Protein AF-A0A257MMM6-F1 (afdb_monomer)

Radius of gyration: 11.91 Å; Cα contacts (8 Å, |Δi|>4): 119; chains: 1; bounding box: 22×25×30 Å

pLDDT: mean 95.86, std 5.11, range [63.22, 98.44]

Sequence (60 aa):
MAVREELIAAARGEVEVDLLLAGGRLANVLSGEVYRADVAVHRGRIVGFECSSAGRVLEL

Foldseek 3Di:
DPPVVVLQCFLVQVDAFAEKEAFDQDQDPVVRDTDTWIFTHHPNDTSYTDHPHYPYYDYD

Mean predicted aligned error: 2.73 Å

Secondary structure (DSSP, 8-state):
--HHHHHHHHHTTSS-BSEEEES-EEE-TTT--EEE--EEEETTEEEESS-S-BS-EEE-

Nearest PDB structures (foldseek):
  3t81-assembly1_B  TM=9.178E-01  e=6.292E-04  Agrobacterium fabrum str. C58
  3t8l-assembly1_A  TM=8.807E-01  e=3.118E-03  Agrobacterium fabrum str. C58
  8je0-assembly1_C  TM=8.956E-01  e=2.041E-02  Klebsiella sp. PCX
  1xrt-assembly2_B  TM=6.779E-01  e=8.746E-01  Aquifex aeolicus
  1wfr-assembly1_A  TM=2.976E-01  e=2.484E+00  Thermus thermophilus HB8

Structure (mmCIF, N/CA/C/O backbone):
data_AF-A0A257MMM6-F1
#
_entry.id   AF-A0A257MMM6-F1
#
loop_
_atom_site.group_PDB
_atom_site.id
_atom_site.type_symbol
_atom_site.label_atom_id
_atom_site.label_alt_id
_atom_site.label_comp_id
_atom_site.label_asym_id
_atom_site.label_entity_id
_atom_site.label_seq_id
_atom_site.pdbx_PDB_ins_code
_atom_site.Cartn_x
_atom_site.Cartn_y
_atom_site.Cartn_z
_atom_site.occupancy
_atom_site.B_iso_or_equiv
_atom_site.auth_seq_id
_atom_site.auth_comp_id
_atom_site.auth_asym_id
_atom_site.auth_atom_id
_atom_site.pdbx_PDB_model_num
ATOM 1 N N . MET A 1 1 ? -11.463 10.271 15.404 1.00 63.22 1 MET A N 1
ATOM 2 C CA . MET A 1 1 ? -10.128 10.501 14.824 1.00 63.22 1 MET A CA 1
ATOM 3 C C . MET A 1 1 ? -10.319 11.220 13.500 1.00 63.22 1 MET A C 1
ATOM 5 O O . MET A 1 1 ? -11.2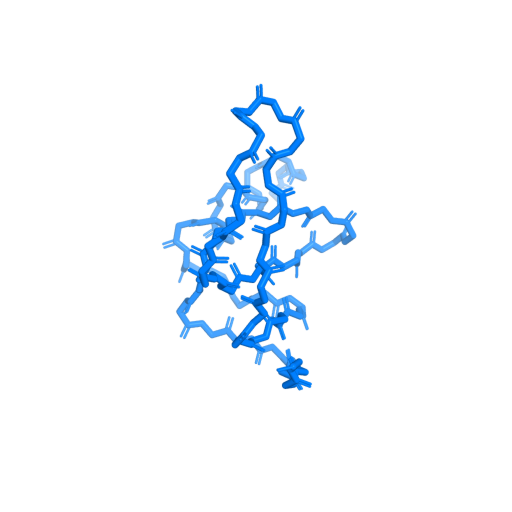87 10.905 12.810 1.00 63.22 1 MET A O 1
ATOM 9 N N . ALA A 1 2 ? -9.499 12.213 13.162 1.00 83.12 2 ALA A N 1
ATOM 10 C CA . ALA A 1 2 ? -9.597 12.834 11.843 1.00 83.12 2 ALA A CA 1
ATOM 11 C C . ALA A 1 2 ? -9.198 11.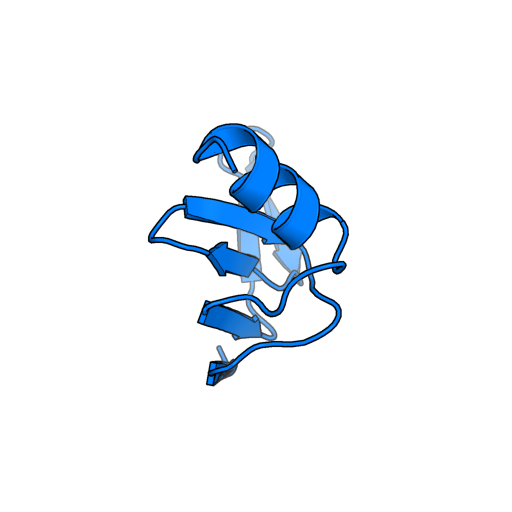811 10.763 1.00 83.12 2 ALA A C 1
ATOM 13 O O . ALA A 1 2 ? -8.294 11.009 10.981 1.00 83.12 2 ALA A O 1
ATOM 14 N N . VAL A 1 3 ? -9.817 11.859 9.577 1.00 85.50 3 VAL A N 1
ATOM 15 C CA . VAL A 1 3 ? -9.524 10.914 8.472 1.00 85.50 3 VAL A CA 1
ATOM 16 C C . VAL A 1 3 ? -8.021 10.845 8.162 1.00 85.50 3 VAL A C 1
ATOM 18 O O . VAL A 1 3 ? -7.488 9.787 7.849 1.00 85.50 3 VAL A O 1
ATOM 21 N N . ARG A 1 4 ? -7.302 11.969 8.290 1.00 92.94 4 ARG A N 1
ATOM 22 C CA . ARG A 1 4 ? -5.848 12.021 8.090 1.00 92.94 4 ARG A CA 1
ATOM 23 C C . ARG A 1 4 ? -5.076 11.204 9.125 1.00 92.94 4 ARG A C 1
ATOM 25 O O . ARG A 1 4 ? -4.152 10.498 8.748 1.00 92.94 4 ARG A O 1
ATOM 32 N N . GLU A 1 5 ? -5.431 11.325 10.397 1.00 95.69 5 GLU A N 1
ATOM 33 C CA . GLU A 1 5 ? -4.776 10.607 11.495 1.00 95.69 5 GLU A CA 1
ATOM 34 C C . GLU A 1 5 ? -4.965 9.094 11.338 1.00 95.69 5 GLU A C 1
ATOM 36 O O . GLU A 1 5 ? -4.017 8.346 11.548 1.00 95.69 5 GLU A O 1
ATOM 41 N N . GLU A 1 6 ? -6.141 8.658 10.869 1.00 95.12 6 GLU A N 1
ATOM 42 C CA . GLU A 1 6 ? -6.425 7.247 10.559 1.00 95.12 6 GLU A CA 1
ATOM 43 C C . GLU A 1 6 ? -5.527 6.706 9.460 1.00 95.12 6 GLU A C 1
ATOM 45 O O . GLU A 1 6 ? -4.915 5.657 9.625 1.00 95.12 6 GLU A O 1
ATOM 50 N N . LEU A 1 7 ? -5.397 7.449 8.360 1.00 96.56 7 LEU A N 1
ATOM 51 C CA . LEU A 1 7 ? -4.531 7.049 7.255 1.00 96.56 7 LEU A CA 1
ATOM 52 C C . LEU A 1 7 ? -3.065 6.957 7.687 1.00 96.56 7 LEU A C 1
ATOM 54 O O . LEU A 1 7 ? -2.357 6.066 7.231 1.00 96.56 7 LEU A O 1
ATOM 58 N N . ILE A 1 8 ? -2.611 7.851 8.570 1.00 96.44 8 ILE A N 1
ATOM 59 C CA . ILE A 1 8 ? -1.243 7.795 9.095 1.00 96.44 8 ILE A CA 1
ATOM 60 C C . ILE A 1 8 ? -1.082 6.597 10.042 1.00 96.44 8 ILE A C 1
ATOM 62 O O . ILE A 1 8 ? -0.079 5.900 9.952 1.00 96.44 8 ILE A O 1
ATOM 66 N N . ALA A 1 9 ? -2.046 6.327 10.923 1.00 96.69 9 ALA A N 1
ATOM 67 C CA . ALA A 1 9 ? -1.992 5.166 11.813 1.00 96.69 9 ALA A CA 1
ATOM 68 C C . ALA A 1 9 ? -1.981 3.843 11.022 1.00 96.69 9 ALA A C 1
ATOM 70 O O . ALA A 1 9 ? -1.170 2.963 11.304 1.00 96.69 9 ALA A O 1
ATOM 71 N N . ALA A 1 10 ? -2.801 3.744 9.972 1.00 96.88 10 ALA A N 1
ATOM 72 C CA . ALA A 1 10 ? -2.798 2.622 9.035 1.00 96.88 10 ALA A CA 1
ATOM 73 C C . ALA A 1 10 ? -1.446 2.479 8.313 1.00 96.88 10 ALA A C 1
ATOM 75 O O . ALA A 1 10 ? -0.886 1.389 8.266 1.00 96.88 10 ALA A O 1
ATOM 76 N N . ALA A 1 11 ? -0.864 3.584 7.829 1.00 96.62 11 ALA A N 1
ATOM 77 C CA . ALA A 1 11 ? 0.471 3.584 7.221 1.00 96.62 11 ALA A CA 1
ATOM 78 C C . ALA A 1 11 ? 1.578 3.128 8.190 1.00 96.62 11 ALA A C 1
ATOM 80 O O . ALA A 1 11 ? 2.560 2.526 7.766 1.00 96.62 11 ALA A O 1
ATOM 81 N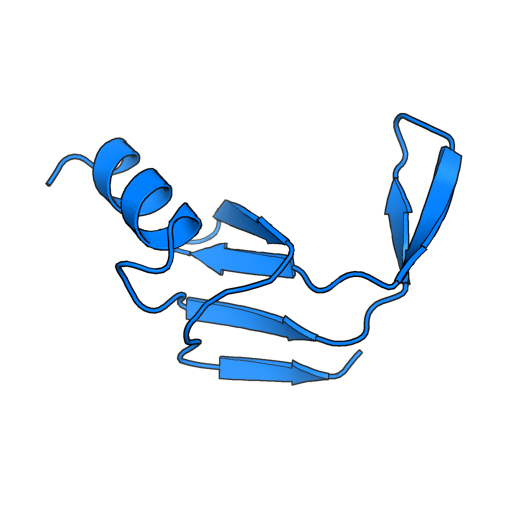 N . ARG A 1 12 ? 1.427 3.401 9.494 1.00 96.25 12 ARG A N 1
ATOM 82 C CA . ARG A 1 12 ? 2.343 2.930 10.548 1.00 96.25 12 ARG A CA 1
ATOM 83 C C . ARG A 1 12 ? 2.087 1.481 10.978 1.00 96.25 12 ARG A C 1
ATOM 85 O O . ARG A 1 12 ? 2.844 0.961 11.791 1.00 96.25 12 ARG A O 1
ATOM 92 N N . GLY A 1 13 ? 1.034 0.838 10.470 1.00 95.56 13 GLY A N 1
ATOM 93 C CA . GLY A 1 13 ? 0.637 -0.513 10.868 1.00 95.56 13 GLY A CA 1
ATOM 94 C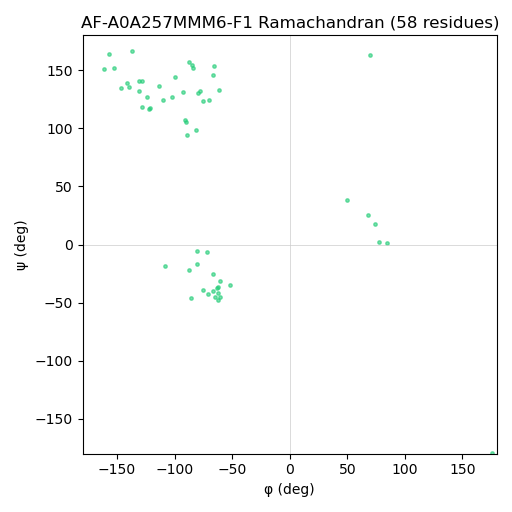 C . GLY A 1 13 ? -0.010 -0.600 12.254 1.00 95.56 13 GLY A C 1
ATOM 95 O O . GLY A 1 13 ? -0.086 -1.685 12.827 1.00 95.56 13 GLY A O 1
ATOM 96 N N . GLU A 1 14 ? -0.471 0.523 12.806 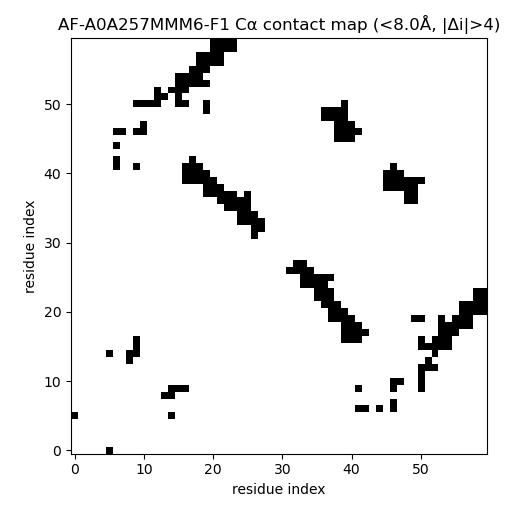1.00 96.56 14 GLU A N 1
ATOM 97 C CA . GLU A 1 14 ? -1.201 0.571 14.083 1.00 96.56 14 GLU A CA 1
ATOM 98 C C . GLU A 1 14 ? -2.681 0.204 13.922 1.00 96.56 14 GLU A C 1
ATOM 100 O O . GLU A 1 14 ? -3.374 -0.072 14.900 1.00 96.56 14 GLU A O 1
ATOM 105 N N . VAL A 1 15 ? -3.170 0.232 12.683 1.00 95.19 15 VAL A N 1
ATOM 106 C CA . VAL A 1 15 ? -4.535 -0.117 12.299 1.00 95.19 15 VAL A CA 1
ATOM 107 C C . VAL A 1 15 ? -4.458 -1.086 11.126 1.00 95.19 15 VAL A C 1
ATOM 109 O O . VAL A 1 15 ? -3.622 -0.917 10.238 1.00 95.19 15 VAL A O 1
ATOM 112 N N . GLU A 1 16 ? -5.337 -2.084 11.128 1.00 97.50 16 GLU A N 1
ATOM 113 C CA . GLU A 1 16 ? -5.505 -3.010 10.009 1.00 97.50 16 GLU A CA 1
ATOM 114 C C . GLU A 1 16 ? -5.955 -2.264 8.748 1.00 97.50 16 GLU A C 1
ATOM 116 O O . GLU A 1 16 ? -6.877 -1.446 8.800 1.00 97.50 16 GLU A O 1
ATOM 121 N N . VAL A 1 17 ? -5.313 -2.552 7.612 1.00 98.19 17 VAL A N 1
ATOM 122 C CA . VAL A 1 17 ? -5.706 -1.969 6.323 1.00 98.19 17 VAL A CA 1
ATOM 123 C C . VAL A 1 17 ? -6.832 -2.773 5.675 1.00 98.19 17 VAL A C 1
ATOM 125 O O . VAL A 1 17 ? -6.959 -3.980 5.879 1.00 98.19 17 VAL A O 1
ATOM 128 N N . ASP A 1 18 ? -7.632 -2.127 4.830 1.00 98.25 18 ASP A N 1
ATOM 129 C CA . ASP A 1 18 ? -8.741 -2.803 4.146 1.00 98.25 18 ASP A CA 1
ATOM 130 C C . ASP A 1 18 ? -8.252 -3.859 3.132 1.00 98.25 18 ASP A C 1
ATOM 132 O O . ASP A 1 18 ? -8.852 -4.929 2.996 1.00 98.25 18 ASP A O 1
ATOM 136 N N . LEU A 1 19 ? -7.181 -3.553 2.387 1.00 98.44 19 LEU A N 1
ATOM 137 C CA . LEU A 1 19 ? -6.672 -4.388 1.296 1.00 98.44 19 LEU A CA 1
ATOM 138 C C . LEU A 1 19 ? -5.147 -4.312 1.178 1.00 98.44 19 LEU A C 1
ATOM 140 O O . LEU A 1 19 ? -4.578 -3.222 1.118 1.00 98.44 19 LEU A O 1
ATOM 144 N N . LEU A 1 20 ? -4.518 -5.474 1.021 1.00 98.44 20 LEU A N 1
ATOM 145 C CA . LEU A 1 20 ? -3.143 -5.617 0.557 1.00 98.44 20 LEU A CA 1
ATOM 146 C C . LEU A 1 20 ? -3.126 -6.229 -0.848 1.00 98.44 20 LEU A C 1
ATOM 148 O O . LEU A 1 20 ? -3.668 -7.311 -1.072 1.00 98.44 20 LEU A O 1
ATOM 152 N N . LEU A 1 21 ? -2.494 -5.535 -1.789 1.00 98.31 21 LEU A N 1
ATOM 153 C CA . LEU A 1 21 ? -2.106 -6.086 -3.084 1.00 98.31 21 LEU A CA 1
ATOM 154 C C . LEU A 1 21 ? -0.697 -6.665 -2.942 1.00 98.31 21 LEU A C 1
ATOM 156 O O . LEU A 1 21 ? 0.254 -5.892 -2.839 1.00 98.31 21 LEU A O 1
ATOM 160 N N . ALA A 1 22 ? -0.572 -7.986 -2.895 1.00 97.81 22 ALA A N 1
ATOM 161 C CA . ALA A 1 22 ? 0.673 -8.676 -2.574 1.00 97.81 22 ALA A CA 1
ATOM 162 C C . ALA A 1 22 ? 1.400 -9.182 -3.830 1.00 97.81 22 ALA A C 1
ATOM 164 O O . ALA A 1 22 ? 0.774 -9.599 -4.804 1.00 97.81 22 ALA A O 1
ATOM 165 N N . GLY A 1 23 ? 2.734 -9.142 -3.812 1.00 95.88 23 GLY A N 1
ATOM 166 C CA . GLY A 1 23 ? 3.607 -9.775 -4.804 1.00 95.88 23 GLY A CA 1
ATOM 167 C C . GLY A 1 23 ? 3.750 -9.047 -6.145 1.00 95.88 23 GLY A C 1
ATOM 168 O O . GLY A 1 23 ? 4.471 -9.527 -7.026 1.00 95.88 23 GLY A O 1
ATOM 169 N N . GLY A 1 24 ? 3.123 -7.879 -6.300 1.00 96.62 24 GLY A N 1
ATOM 170 C CA . GLY A 1 24 ? 3.035 -7.159 -7.568 1.00 96.62 24 GLY A CA 1
ATOM 171 C C . GLY A 1 24 ? 4.371 -6.639 -8.117 1.00 96.62 24 GLY A C 1
ATOM 172 O O . GLY A 1 24 ? 5.318 -6.329 -7.392 1.00 96.62 24 GLY A O 1
ATOM 173 N N . ARG A 1 25 ? 4.437 -6.490 -9.447 1.00 97.88 25 ARG A N 1
ATOM 174 C CA . ARG A 1 25 ? 5.483 -5.728 -10.156 1.00 97.88 25 ARG A CA 1
ATOM 175 C C . ARG A 1 25 ? 5.027 -4.273 -10.279 1.00 97.88 25 ARG A C 1
ATOM 177 O O . ARG A 1 25 ? 4.295 -3.928 -11.205 1.00 97.88 25 ARG A O 1
ATOM 184 N N . LEU A 1 26 ? 5.447 -3.431 -9.342 1.00 96.81 26 LEU A N 1
ATOM 185 C CA . LEU A 1 26 ? 5.095 -2.019 -9.295 1.00 96.81 26 LEU A CA 1
ATOM 186 C C . LEU A 1 26 ? 5.881 -1.230 -10.347 1.00 96.81 26 LEU A C 1
ATOM 188 O O . LEU A 1 26 ? 7.111 -1.234 -10.343 1.00 96.81 26 LEU A O 1
ATOM 192 N N . ALA A 1 27 ? 5.164 -0.529 -11.224 1.00 97.38 27 ALA A N 1
ATOM 193 C CA . ALA A 1 27 ? 5.742 0.429 -12.157 1.00 97.38 27 ALA A CA 1
ATOM 194 C C . ALA A 1 27 ? 5.756 1.827 -11.526 1.00 97.38 27 ALA A C 1
ATOM 196 O O . ALA A 1 27 ? 4.716 2.479 -11.403 1.00 97.38 27 ALA A O 1
ATOM 197 N N . ASN A 1 28 ? 6.935 2.304 -11.137 1.00 97.25 28 ASN A N 1
ATOM 198 C CA . ASN A 1 28 ? 7.113 3.672 -10.680 1.00 97.25 28 ASN A CA 1
ATOM 199 C C . ASN A 1 28 ? 7.242 4.592 -11.898 1.00 97.25 28 ASN A C 1
ATOM 201 O O . ASN A 1 28 ? 8.309 4.733 -12.483 1.00 97.25 28 ASN A O 1
ATOM 205 N N . VAL A 1 29 ? 6.144 5.243 -12.278 1.00 97.50 29 VAL A N 1
ATOM 206 C CA . VAL A 1 29 ? 6.100 6.140 -13.447 1.00 97.50 29 VAL A CA 1
ATOM 207 C C . VAL A 1 29 ? 6.838 7.469 -13.245 1.00 97.50 29 VAL A C 1
ATOM 209 O O . VAL A 1 29 ? 6.969 8.232 -14.198 1.00 97.50 29 VAL A O 1
ATOM 212 N N . LEU A 1 30 ? 7.320 7.753 -12.029 1.00 97.88 30 LEU A N 1
ATOM 213 C CA . LEU A 1 30 ? 8.171 8.909 -11.756 1.00 97.88 30 LEU A CA 1
ATOM 214 C C . LEU A 1 30 ? 9.648 8.593 -12.036 1.00 97.88 30 LEU A C 1
ATOM 216 O O . LEU A 1 30 ? 10.312 9.394 -12.686 1.00 97.88 30 LEU A O 1
ATOM 220 N N . SER A 1 31 ? 10.159 7.445 -11.569 1.00 97.50 31 SER A N 1
ATOM 221 C CA . SER A 1 31 ? 11.552 7.027 -11.824 1.00 97.50 31 SER A CA 1
ATOM 222 C C . SER A 1 31 ? 11.732 6.243 -13.129 1.00 97.50 31 SER A C 1
ATOM 224 O O . SER A 1 31 ? 12.833 6.193 -13.668 1.00 97.50 31 SER A O 1
ATOM 226 N N . GLY A 1 32 ? 10.661 5.637 -13.647 1.00 98.06 32 GLY A N 1
ATOM 227 C CA . GLY A 1 32 ? 10.684 4.725 -14.793 1.00 98.06 32 GLY A CA 1
ATOM 228 C C . GLY A 1 32 ? 11.030 3.273 -14.440 1.00 98.06 32 GLY A C 1
ATOM 229 O O . GLY A 1 32 ? 11.092 2.428 -15.331 1.00 98.06 32 GLY A O 1
ATOM 230 N N . GLU A 1 33 ? 11.252 2.958 -13.163 1.00 98.31 33 GLU A N 1
ATOM 231 C CA . GLU A 1 33 ? 11.638 1.617 -12.718 1.00 98.31 33 GLU A CA 1
ATOM 232 C C . GLU A 1 33 ? 10.430 0.695 -12.525 1.00 98.31 33 GLU A C 1
ATOM 234 O O . GLU A 1 33 ? 9.332 1.125 -12.163 1.00 98.31 33 GLU A O 1
ATOM 239 N N . VAL A 1 34 ? 10.659 -0.608 -12.706 1.00 98.25 34 VAL A N 1
ATOM 240 C CA . VAL A 1 34 ? 9.697 -1.657 -12.353 1.00 98.25 34 VAL A CA 1
ATOM 241 C C . VAL A 1 34 ? 10.341 -2.600 -11.348 1.00 98.25 34 VAL A C 1
ATOM 243 O O . VAL A 1 34 ? 11.314 -3.278 -11.677 1.00 98.25 34 VAL A O 1
ATOM 246 N N . TYR A 1 35 ? 9.781 -2.685 -10.145 1.00 97.62 35 TYR A N 1
ATOM 247 C CA . TYR A 1 35 ? 10.313 -3.507 -9.054 1.00 97.62 35 TYR A CA 1
ATOM 248 C C . TYR A 1 35 ? 9.199 -4.254 -8.316 1.00 97.62 35 TYR A C 1
ATOM 250 O O . TYR A 1 35 ? 8.018 -3.991 -8.532 1.00 97.62 35 TYR A O 1
ATOM 258 N N . ARG A 1 36 ? 9.554 -5.248 -7.494 1.00 97.31 36 ARG A N 1
ATOM 259 C CA . ARG A 1 36 ? 8.566 -5.957 -6.670 1.00 97.31 36 ARG A CA 1
ATOM 260 C C . ARG A 1 36 ? 8.219 -5.140 -5.435 1.00 97.31 36 ARG A C 1
ATOM 262 O O . ARG A 1 36 ? 9.131 -4.710 -4.737 1.00 97.31 36 ARG A O 1
ATOM 269 N N . ALA A 1 37 ? 6.930 -4.966 -5.179 1.00 97.56 37 ALA A N 1
ATOM 270 C CA . ALA A 1 37 ? 6.428 -4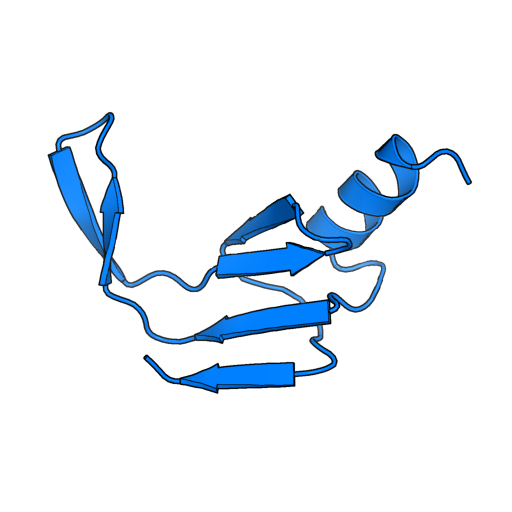.348 -3.962 1.00 97.56 37 ALA A CA 1
ATOM 271 C C . ALA A 1 37 ? 4.954 -4.696 -3.754 1.00 97.56 37 ALA A C 1
ATOM 273 O O . ALA A 1 37 ? 4.201 -4.846 -4.720 1.00 97.56 37 ALA A O 1
ATOM 274 N N . ASP A 1 38 ? 4.551 -4.732 -2.490 1.00 97.81 38 ASP A N 1
ATOM 275 C CA . ASP A 1 38 ? 3.149 -4.807 -2.100 1.00 97.81 38 ASP A CA 1
ATOM 276 C C . ASP A 1 38 ? 2.553 -3.401 -2.002 1.00 97.81 38 ASP A C 1
ATOM 278 O O . ASP A 1 38 ? 3.277 -2.435 -1.770 1.00 97.81 38 ASP A O 1
ATOM 282 N N . VAL A 1 39 ? 1.232 -3.263 -2.127 1.00 98.19 39 VAL A N 1
ATOM 283 C CA . VAL A 1 39 ? 0.538 -1.971 -1.977 1.00 98.19 39 VAL A CA 1
ATOM 284 C C . VAL A 1 39 ? -0.608 -2.096 -0.983 1.00 98.19 39 VAL A C 1
ATOM 286 O O . VAL A 1 39 ? -1.566 -2.836 -1.216 1.00 98.19 39 VAL A O 1
ATOM 289 N N . ALA A 1 40 ? -0.526 -1.334 0.107 1.00 98.38 40 ALA A N 1
ATOM 290 C CA . ALA A 1 40 ? -1.540 -1.288 1.151 1.00 98.38 40 ALA A CA 1
ATOM 291 C C . ALA A 1 40 ? -2.549 -0.160 0.895 1.00 98.38 40 ALA A C 1
ATOM 293 O O . ALA A 1 40 ? -2.17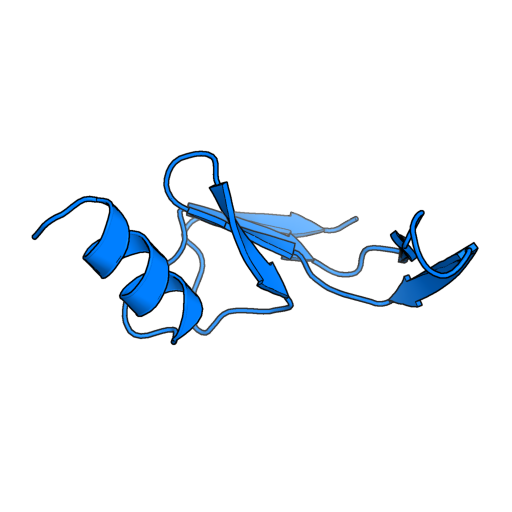9 0.995 0.642 1.00 98.38 40 ALA A O 1
ATOM 294 N N . VAL A 1 41 ? -3.839 -0.488 0.988 1.00 98.12 41 VAL A N 1
ATOM 295 C CA . VAL A 1 41 ? -4.9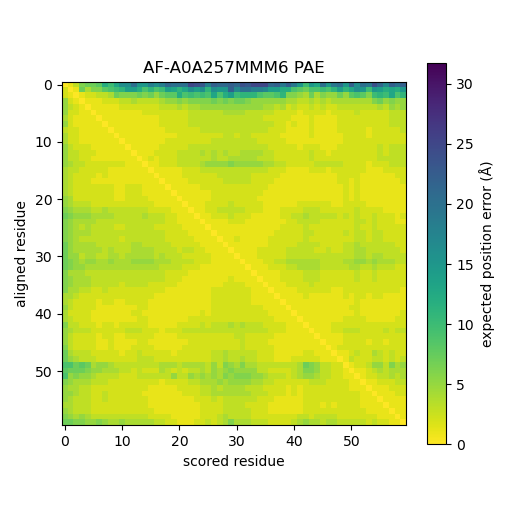56 0.431 0.747 1.00 98.12 41 VAL A CA 1
ATOM 296 C C . VAL A 1 41 ? -5.870 0.477 1.967 1.00 98.12 41 VAL A C 1
ATOM 298 O O . VAL A 1 41 ? -6.372 -0.550 2.413 1.00 98.12 41 VAL A O 1
ATOM 301 N N . HIS A 1 42 ? -6.138 1.689 2.455 1.00 97.81 42 HIS A N 1
ATOM 302 C CA . HIS A 1 42 ? -7.092 1.958 3.531 1.00 97.81 42 HIS A CA 1
ATOM 303 C C . HIS A 1 42 ? -8.035 3.091 3.133 1.00 97.81 42 HIS A C 1
ATOM 305 O O . HIS A 1 42 ? -7.594 4.127 2.629 1.00 97.81 42 HIS A O 1
ATOM 311 N N . ARG A 1 43 ? -9.344 2.908 3.317 1.00 95.62 43 ARG A N 1
ATOM 312 C CA . ARG A 1 43 ? -10.404 3.870 2.960 1.00 95.62 43 ARG A CA 1
ATOM 313 C C . ARG A 1 43 ? -10.289 4.403 1.523 1.00 95.62 43 ARG A C 1
ATOM 315 O O . ARG A 1 43 ? -10.518 5.585 1.261 1.00 95.62 43 ARG A O 1
ATOM 322 N N . GLY A 1 44 ? -9.901 3.542 0.579 1.00 96.12 44 GLY A N 1
ATOM 323 C CA . GLY A 1 44 ? -9.709 3.918 -0.830 1.00 96.12 44 GLY A CA 1
ATOM 324 C C . GLY A 1 44 ? -8.519 4.859 -1.077 1.00 96.12 44 GLY A C 1
ATOM 325 O O . GLY A 1 44 ? -8.526 5.644 -2.033 1.00 96.12 44 GLY A O 1
ATOM 326 N N . ARG A 1 45 ? -7.509 4.834 -0.202 1.00 97.19 45 ARG A N 1
ATOM 327 C CA . ARG A 1 45 ? -6.242 5.563 -0.336 1.00 97.19 45 ARG A CA 1
ATOM 328 C C . ARG A 1 45 ? -5.076 4.601 -0.158 1.00 97.19 45 ARG A C 1
ATOM 330 O O . ARG A 1 45 ? -5.121 3.739 0.711 1.00 97.19 45 ARG A O 1
ATOM 337 N N . ILE A 1 46 ? -4.027 4.778 -0.956 1.00 97.69 46 ILE A N 1
ATOM 338 C CA . ILE A 1 46 ? -2.758 4.076 -0.742 1.00 97.69 46 ILE A CA 1
ATOM 339 C C . ILE A 1 46 ? -2.115 4.663 0.515 1.00 97.69 46 ILE A C 1
ATOM 341 O O . ILE A 1 46 ? -1.947 5.882 0.601 1.00 97.69 46 ILE A O 1
ATOM 345 N N . VAL A 1 47 ? -1.801 3.806 1.485 1.00 97.62 47 VAL A N 1
ATOM 346 C CA . VAL A 1 47 ? -1.201 4.206 2.771 1.00 97.62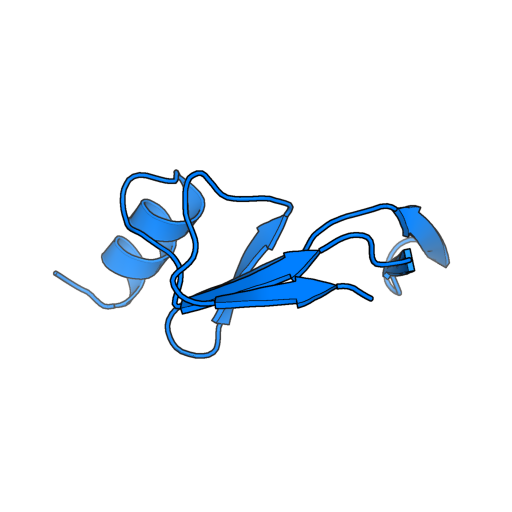 47 VAL A CA 1
ATOM 347 C C . VAL A 1 47 ? 0.261 3.797 2.894 1.00 97.62 47 VAL A C 1
ATOM 349 O O . VAL A 1 47 ? 0.985 4.392 3.685 1.00 97.62 47 VAL A O 1
ATOM 352 N N . GLY A 1 48 ? 0.723 2.854 2.076 1.00 96.62 48 GLY A N 1
ATOM 353 C CA . GLY A 1 48 ? 2.114 2.433 2.081 1.00 96.62 48 GLY A CA 1
ATOM 354 C C . GLY A 1 48 ? 2.386 1.275 1.136 1.00 96.62 48 GLY A C 1
ATOM 355 O O . GLY A 1 48 ? 1.491 0.780 0.443 1.00 96.62 48 GLY A O 1
ATOM 356 N N . PHE A 1 49 ? 3.647 0.869 1.136 1.00 95.56 49 PHE A N 1
ATOM 357 C CA . PHE A 1 49 ? 4.093 -0.397 0.582 1.00 95.56 49 PHE A CA 1
ATOM 358 C C . PHE A 1 49 ? 4.318 -1.323 1.777 1.00 95.56 49 PHE A C 1
ATOM 360 O O . PHE A 1 49 ? 5.010 -0.914 2.707 1.00 95.56 49 PHE A O 1
ATOM 367 N N . GLU A 1 50 ? 3.703 -2.508 1.761 1.00 88.81 50 GLU A N 1
ATOM 368 C CA . GLU A 1 50 ? 3.590 -3.424 2.915 1.00 88.81 50 GLU A CA 1
ATOM 369 C C . GLU A 1 50 ? 2.658 -2.916 4.046 1.00 88.81 50 GLU A C 1
ATOM 371 O O . GLU A 1 50 ? 2.271 -1.746 4.100 1.00 88.81 50 GLU A O 1
ATOM 376 N N . CYS A 1 51 ? 2.236 -3.818 4.939 1.00 92.50 51 CYS A N 1
ATOM 377 C CA . CYS A 1 51 ? 1.430 -3.510 6.128 1.00 92.50 51 CYS A CA 1
ATOM 378 C C . CYS A 1 51 ? 1.589 -4.592 7.212 1.00 92.50 51 CYS A C 1
ATOM 380 O O . CYS A 1 51 ? 2.013 -5.708 6.920 1.00 92.50 51 CYS A O 1
ATOM 382 N N . SER A 1 52 ? 1.191 -4.290 8.452 1.00 92.06 52 SER A N 1
ATOM 383 C CA . SER A 1 52 ? 1.199 -5.254 9.567 1.00 92.06 52 SER A CA 1
ATOM 384 C C . SER A 1 52 ? 0.057 -6.276 9.496 1.00 92.06 52 SER A C 1
ATOM 386 O O . SER A 1 52 ? 0.266 -7.451 9.791 1.00 92.06 52 SER A O 1
ATOM 388 N N . SER A 1 53 ? -1.143 -5.849 9.096 1.00 96.44 53 SER A N 1
ATOM 389 C CA . SER A 1 53 ? -2.302 -6.716 8.870 1.00 96.44 53 SER A CA 1
ATOM 390 C C . SER A 1 53 ? -3.246 -6.120 7.828 1.00 96.44 53 SER A C 1
ATOM 392 O O . SER A 1 53 ? -3.317 -4.898 7.675 1.00 96.44 53 SER A O 1
ATOM 394 N N . ALA A 1 54 ? -3.979 -6.987 7.124 1.00 97.69 54 ALA A N 1
ATOM 395 C CA . ALA A 1 54 ? -4.952 -6.598 6.111 1.00 97.69 54 ALA A CA 1
ATOM 396 C C . ALA A 1 54 ? -6.214 -7.464 6.190 1.00 97.69 54 ALA A C 1
ATOM 398 O O . ALA A 1 54 ? -6.122 -8.692 6.236 1.00 97.69 54 ALA A O 1
ATOM 399 N N . GLY A 1 55 ? -7.386 -6.831 6.106 1.00 98.06 55 GLY A N 1
ATOM 400 C CA . GLY A 1 55 ? -8.672 -7.537 6.094 1.00 98.06 55 GLY A CA 1
ATOM 401 C C . GLY A 1 55 ? -8.878 -8.390 4.836 1.00 98.06 55 GLY A C 1
ATOM 402 O O . GLY A 1 55 ? -9.596 -9.392 4.856 1.00 98.06 55 GLY A O 1
ATOM 403 N N . ARG A 1 56 ? -8.220 -8.025 3.730 1.00 98.38 56 ARG A N 1
ATOM 404 C CA . ARG A 1 56 ? -8.159 -8.826 2.507 1.00 98.38 56 ARG A CA 1
ATOM 405 C C . ARG A 1 56 ? -6.778 -8.746 1.878 1.00 98.38 56 ARG A C 1
ATOM 407 O O . ARG A 1 56 ? -6.213 -7.666 1.748 1.00 98.38 56 ARG A O 1
ATOM 414 N N . VAL A 1 57 ? -6.298 -9.882 1.387 1.00 98.25 57 VAL A N 1
ATOM 415 C CA . VAL A 1 57 ? -5.089 -9.968 0.564 1.00 98.25 57 VAL A CA 1
ATOM 416 C C . VAL A 1 57 ? -5.474 -10.413 -0.846 1.00 98.25 57 VAL A C 1
ATOM 418 O O . VAL A 1 57 ? -6.326 -11.291 -1.016 1.00 98.25 57 VAL A O 1
ATOM 421 N N . LEU A 1 58 ? -4.889 -9.774 -1.857 1.00 98.38 58 LEU A N 1
ATOM 422 C CA . LEU A 1 58 ? -4.981 -10.170 -3.259 1.00 98.38 58 LEU A CA 1
ATOM 423 C C . LEU A 1 58 ? -3.571 -10.402 -3.808 1.00 98.38 58 LEU A C 1
ATOM 425 O O . LEU A 1 58 ? -2.790 -9.460 -3.890 1.00 98.38 58 LEU A O 1
ATOM 429 N N . GLU A 1 59 ? -3.287 -11.637 -4.207 1.00 97.62 59 GLU A N 1
ATOM 430 C CA . GLU A 1 59 ? -2.028 -12.030 -4.852 1.00 97.62 59 GLU A CA 1
ATOM 431 C C . GLU A 1 59 ? -2.025 -11.612 -6.332 1.00 97.62 59 GLU A C 1
ATOM 433 O O . GLU A 1 59 ? -3.007 -11.867 -7.042 1.00 97.62 59 GLU A O 1
ATOM 438 N N . LEU A 1 60 ? -0.940 -10.973 -6.785 1.00 95.62 60 LEU A N 1
ATOM 439 C CA . LEU A 1 60 ? -0.768 -10.419 -8.139 1.00 95.62 60 LEU A CA 1
ATOM 440 C C . LEU A 1 60 ? 0.343 -11.093 -8.959 1.00 95.62 60 LEU A C 1
ATOM 442 O O . LEU A 1 60 ? 1.330 -11.594 -8.376 1.00 95.62 60 LEU A O 1
#

Solvent-accessible surface area (backbone atoms only — not comparable to full-atom values): 3436 Å² total; per-residue (Å²): 128,57,73,67,58,50,47,51,36,34,45,72,40,78,36,72,24,58,32,31,40,34,71,25,78,43,69,41,84,85,83,70,47,72,46,80,45,33,44,20,29,40,97,91,35,81,44,41,68,54,71,73,46,53,80,34,78,44,84,94